Protein AF-A0A920GR28-F1 (afdb_monomer)

Radius of gyration: 22.13 Å; Cα contacts (8 Å, |Δi|>4): 211; chains: 1; bounding box: 43×41×77 Å

Solvent-accessible surface area (backbone atoms only — not comparable to full-atom values): 10669 Å² total; per-residue (Å²): 108,52,61,81,70,62,46,53,48,75,39,52,75,96,50,98,68,76,56,44,79,40,51,27,69,56,51,44,50,54,50,53,64,70,64,60,70,78,82,88,72,96,72,74,63,75,42,80,42,58,44,68,92,73,58,65,70,56,53,50,49,49,42,64,69,47,52,86,48,66,83,46,41,75,47,41,34,34,23,20,32,29,62,48,102,90,41,71,30,40,30,40,39,38,25,40,50,38,81,92,43,45,68,61,52,54,47,52,49,48,54,48,60,74,74,45,100,66,92,74,75,55,72,48,79,47,81,43,59,65,86,40,76,65,47,60,57,45,68,76,46,32,48,74,64,76,73,83,83,77,72,78,74,70,76,71,68,75,76,80,84,61,75,82,82,72,68,77,83,84,83,130

Mean predicted aligned error: 10.69 Å

Secondary structure (DSSP, 8-state):
-TTTTT--EEESTTSSS--EEE-HHHHHHHHHHHH-PPP------SEEEPPP---HHHHHHHHHHHGGGTTS-SEEEEEEEEEETTEEEEEEEEES--TTTHHHHH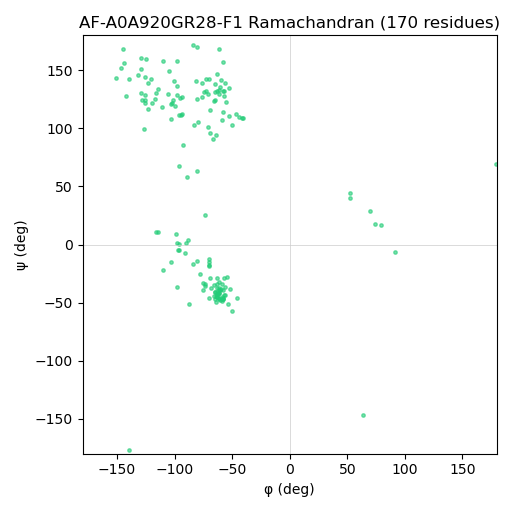HHHHHHHHHS------EEEEEE-TT-HHHHHHHHHSEE------------------GGG-PPPPP-

Foldseek 3Di:
DCLVVQHWDWDPPPDDPDTDTGGSVNVVVVVVLLPDFDDDDPADFPDWAFDDDDDPVLLVLLQVLCQVVPVQFDWWWWTKGHRDPPDIEIEIETERGHPVCVRVSSSSSSVSVSPDPDCRDHYYYDYDYNPDPVVVVRVVRTDTSDYPDPDPPPPPPPPPPPPPVPDDDDDD

Nearest PDB structures (foldseek):
  8hhj-assembly1_A  TM=6.085E-01  e=1.117E-01  Neisseria meningitidis
  8xn1-assembly1_A  TM=4.744E-01  e=3.115E-02  Homo sapiens
  8zsb-assembly1_B  TM=4.910E-01  e=1.425E-01  Homo sapiens
  6sw5-assembly2_D  TM=3.762E-01  e=4.808E-01  Homo sapiens
  1j72-assembly1_A  TM=3.875E-01  e=3.367E+00  Homo sapiens

Structure (mmCIF, N/CA/C/O backbone):
data_AF-A0A920GR28-F1
#
_entry.id   AF-A0A920GR28-F1
#
loop_
_atom_site.group_PDB
_atom_site.id
_atom_site.type_symbol
_atom_site.label_atom_id
_atom_site.label_alt_id
_atom_site.label_comp_id
_atom_site.label_asym_id
_atom_site.label_entity_id
_atom_site.label_seq_id
_atom_site.pdbx_PDB_ins_code
_atom_site.Cartn_x
_atom_site.Cartn_y
_atom_site.Cartn_z
_atom_site.occupancy
_atom_site.B_iso_or_equiv
_atom_site.auth_seq_id
_atom_site.auth_comp_id
_atom_site.auth_asym_id
_atom_site.auth_atom_id
_atom_site.pdbx_PDB_model_num
ATOM 1 N N . MET A 1 1 ? 17.044 -13.338 -15.838 1.00 77.94 1 MET A N 1
ATOM 2 C CA . MET A 1 1 ? 17.666 -13.153 -17.168 1.00 77.94 1 MET A CA 1
ATOM 3 C C . MET A 1 1 ? 18.526 -11.890 -17.265 1.00 77.94 1 MET A C 1
ATOM 5 O O . MET A 1 1 ? 19.728 -12.049 -17.370 1.00 77.94 1 MET A O 1
ATOM 9 N N . LEU A 1 2 ? 17.992 -10.653 -17.224 1.00 86.38 2 LEU A N 1
ATOM 10 C CA . LEU A 1 2 ? 18.842 -9.444 -17.372 1.00 86.38 2 LEU A CA 1
ATOM 11 C C . LEU A 1 2 ? 19.850 -9.264 -16.225 1.00 86.38 2 LEU A C 1
ATOM 13 O O . LEU A 1 2 ? 21.030 -9.033 -16.473 1.00 86.38 2 LEU A O 1
ATOM 17 N N . LEU A 1 3 ? 19.383 -9.416 -14.983 1.00 87.12 3 LEU A N 1
ATOM 18 C CA . LEU A 1 3 ? 20.223 -9.292 -13.792 1.00 87.12 3 LEU A CA 1
ATOM 19 C C . LEU A 1 3 ? 21.291 -10.396 -13.711 1.00 87.12 3 LEU A C 1
ATOM 21 O O . LEU A 1 3 ? 22.455 -10.113 -13.450 1.00 87.12 3 LEU A O 1
ATOM 25 N N . GLU A 1 4 ? 20.900 -11.642 -13.990 1.00 88.19 4 GLU A N 1
ATOM 26 C CA . GLU A 1 4 ? 21.792 -12.814 -13.961 1.00 88.19 4 GLU A CA 1
ATOM 27 C C . GLU A 1 4 ? 22.990 -12.652 -14.907 1.00 88.19 4 GLU A C 1
ATOM 29 O O . GLU A 1 4 ? 24.114 -12.991 -14.547 1.00 88.19 4 GLU A O 1
ATOM 34 N N . GLU A 1 5 ? 22.761 -12.065 -16.083 1.00 93.44 5 GLU A N 1
ATOM 35 C CA . GLU A 1 5 ? 23.792 -11.822 -17.097 1.00 93.44 5 GLU A CA 1
ATOM 36 C C . GLU A 1 5 ? 24.484 -10.453 -16.944 1.00 93.44 5 GLU A C 1
ATOM 38 O O . GLU A 1 5 ? 25.346 -10.104 -17.751 1.00 93.44 5 GLU A O 1
ATOM 43 N N . LYS A 1 6 ? 24.117 -9.659 -15.924 1.00 92.06 6 LYS A N 1
ATOM 44 C CA . LYS A 1 6 ? 24.612 -8.288 -15.687 1.00 92.06 6 LYS A CA 1
ATOM 45 C C . LYS A 1 6 ? 24.481 -7.378 -16.912 1.00 92.06 6 LYS A C 1
ATOM 47 O O . LYS A 1 6 ? 25.392 -6.629 -17.268 1.00 92.06 6 LYS A O 1
ATOM 52 N N . ILE A 1 7 ? 23.322 -7.445 -17.562 1.00 93.38 7 ILE A N 1
ATOM 53 C CA . ILE A 1 7 ? 23.000 -6.659 -18.755 1.00 93.38 7 ILE A CA 1
ATOM 54 C C . ILE A 1 7 ? 22.173 -5.431 -18.354 1.00 93.38 7 ILE A C 1
ATOM 56 O O . ILE A 1 7 ? 21.153 -5.550 -17.676 1.00 93.38 7 ILE A O 1
ATOM 60 N N . GLY A 1 8 ? 22.609 -4.248 -18.797 1.00 91.25 8 GLY A N 1
ATOM 61 C CA . GLY A 1 8 ? 21.847 -2.999 -18.687 1.00 91.25 8 GLY A CA 1
ATOM 62 C C . GLY A 1 8 ? 20.781 -2.850 -19.782 1.00 91.25 8 GLY A C 1
ATOM 63 O O . GLY A 1 8 ? 20.759 -3.603 -20.755 1.00 91.25 8 GLY A O 1
ATOM 64 N N . LEU A 1 9 ? 19.904 -1.855 -19.652 1.00 93.75 9 LEU A N 1
ATOM 65 C CA . LEU A 1 9 ? 18.809 -1.591 -20.585 1.00 93.75 9 LEU A CA 1
ATOM 66 C C . LEU A 1 9 ? 18.939 -0.201 -21.214 1.00 93.75 9 LEU A C 1
ATOM 68 O O . LEU A 1 9 ? 18.936 0.809 -20.519 1.00 93.75 9 LEU A O 1
ATOM 72 N N . GLY A 1 10 ? 19.010 -0.147 -22.542 1.00 92.62 10 GLY A N 1
ATOM 73 C CA . GLY A 1 10 ? 18.856 1.092 -23.301 1.00 92.62 10 GLY A CA 1
ATOM 74 C C . GLY A 1 10 ? 17.407 1.279 -23.739 1.00 92.62 10 GLY A C 1
ATOM 75 O O . GLY A 1 10 ? 16.834 0.391 -24.366 1.00 92.62 10 GLY A O 1
ATOM 76 N N . ILE A 1 11 ? 16.824 2.432 -23.433 1.00 91.69 11 ILE A N 1
ATOM 77 C CA . ILE A 1 11 ? 15.470 2.832 -23.814 1.00 91.69 11 ILE A CA 1
ATOM 78 C C . ILE A 1 11 ? 15.601 4.039 -24.735 1.00 91.69 11 ILE A C 1
ATOM 80 O O . ILE A 1 11 ? 16.301 4.994 -24.404 1.00 91.69 11 ILE A O 1
ATOM 84 N N . ASN A 1 12 ? 14.927 3.990 -25.887 1.00 91.19 12 ASN A N 1
ATOM 85 C CA . ASN A 1 12 ? 14.876 5.101 -26.842 1.00 91.19 12 ASN A CA 1
ATOM 86 C C . ASN A 1 12 ? 16.271 5.633 -27.234 1.00 91.19 12 ASN A C 1
ATOM 88 O O . ASN A 1 12 ? 16.479 6.839 -27.347 1.00 91.19 12 ASN A O 1
ATOM 92 N N . LEU A 1 13 ? 17.243 4.736 -27.433 1.00 89.75 13 LEU A N 1
ATOM 93 C CA . LEU A 1 13 ? 18.591 5.144 -27.825 1.00 89.75 13 LEU A CA 1
ATOM 94 C C . LEU A 1 13 ? 18.582 5.791 -29.217 1.00 89.75 13 LEU A C 1
ATOM 96 O O . LEU A 1 13 ? 18.031 5.224 -30.164 1.00 89.75 13 LEU A O 1
ATOM 100 N N . GLY A 1 14 ? 19.215 6.957 -29.348 1.00 85.19 14 GLY A N 1
ATOM 101 C CA . GLY A 1 14 ? 19.337 7.671 -30.622 1.00 85.19 14 GLY A CA 1
ATOM 102 C C . GLY A 1 14 ? 18.066 8.361 -31.140 1.00 85.19 14 GLY A C 1
ATOM 103 O O . GLY A 1 14 ? 18.020 8.699 -32.326 1.00 85.19 14 GLY A O 1
ATOM 104 N N . VAL A 1 15 ? 17.047 8.590 -30.299 1.00 87.44 15 VAL A N 1
ATOM 105 C CA . VAL A 1 15 ? 15.902 9.472 -30.619 1.00 87.44 15 VAL A CA 1
ATOM 106 C C . VAL A 1 15 ? 15.935 10.762 -29.788 1.00 87.44 15 VAL A C 1
ATOM 108 O O . VAL A 1 15 ? 16.582 10.826 -28.751 1.00 87.44 15 VAL A O 1
ATOM 111 N N . SER A 1 16 ? 15.269 11.824 -30.259 1.00 72.75 16 SER A N 1
ATOM 112 C CA . SER A 1 16 ? 15.448 13.196 -29.746 1.00 72.75 16 SER A CA 1
ATOM 113 C C . SER A 1 16 ? 14.905 13.461 -28.338 1.00 72.75 16 SER A C 1
ATOM 115 O O . SER A 1 16 ? 15.299 14.451 -27.729 1.00 72.75 16 SER A O 1
ATOM 117 N N . GLU A 1 17 ? 14.003 12.623 -27.825 1.00 83.31 17 GLU A N 1
ATOM 118 C CA . GLU A 1 17 ? 13.443 12.748 -26.478 1.00 83.31 17 GLU A CA 1
ATOM 119 C C . GLU A 1 17 ? 13.311 11.374 -25.816 1.00 83.31 17 GLU A C 1
ATOM 121 O O . GLU A 1 17 ? 12.943 10.389 -26.459 1.00 83.31 17 GLU A O 1
ATOM 126 N N . GLY A 1 18 ? 13.582 11.323 -24.510 1.00 80.69 18 GLY A N 1
ATOM 127 C CA . GLY A 1 18 ? 13.362 10.132 -23.691 1.00 80.69 18 GLY A CA 1
ATOM 128 C C . GLY A 1 18 ? 14.430 9.042 -23.805 1.00 80.69 18 GLY A C 1
ATOM 129 O O . GLY A 1 18 ? 14.144 7.914 -23.408 1.00 80.69 18 GLY A O 1
ATOM 130 N N . GLU A 1 19 ? 15.621 9.351 -24.332 1.00 91.62 19 GLU A N 1
ATOM 131 C CA . GLU A 1 19 ? 16.779 8.448 -24.311 1.00 91.62 19 GLU A CA 1
ATOM 132 C C . GLU A 1 19 ? 17.237 8.199 -22.867 1.00 91.62 19 GLU A C 1
ATOM 134 O O . GLU A 1 19 ? 17.524 9.133 -22.116 1.00 91.62 19 GLU A O 1
ATOM 139 N N . LEU A 1 20 ? 17.297 6.928 -22.474 1.00 91.19 20 LEU A N 1
ATOM 140 C CA . LEU A 1 20 ? 17.665 6.514 -21.128 1.00 91.19 20 LEU A CA 1
ATOM 141 C C . LEU A 1 20 ? 18.508 5.245 -21.191 1.00 91.19 20 LEU A C 1
ATOM 143 O O . LEU A 1 20 ? 18.107 4.243 -21.778 1.00 91.19 20 LEU A O 1
ATOM 147 N N . LEU A 1 21 ? 19.669 5.276 -20.547 1.00 92.19 21 LEU A N 1
ATOM 148 C CA . LEU A 1 21 ? 20.513 4.104 -20.371 1.00 92.19 21 LEU A CA 1
ATOM 149 C C . LEU A 1 21 ? 20.508 3.720 -18.895 1.00 92.19 21 LEU A C 1
ATOM 151 O O . LEU A 1 21 ? 20.910 4.506 -18.042 1.00 92.19 21 LEU A O 1
ATOM 155 N N . LEU A 1 22 ? 20.030 2.513 -18.614 1.00 92.62 22 LEU A N 1
ATOM 156 C CA . LEU A 1 22 ? 19.954 1.922 -17.286 1.00 92.62 22 LEU A CA 1
ATOM 157 C C . LEU A 1 22 ? 21.088 0.902 -17.140 1.00 92.62 22 LEU A C 1
ATOM 159 O O . LEU A 1 22 ? 21.033 -0.160 -17.763 1.00 92.62 22 LEU A O 1
ATOM 163 N N . PRO A 1 23 ? 22.129 1.198 -16.347 1.00 94.00 23 PRO A N 1
ATOM 164 C CA . PRO A 1 23 ? 23.159 0.225 -16.002 1.00 94.00 23 PRO A CA 1
ATOM 165 C C . PRO A 1 23 ? 22.570 -1.009 -15.309 1.00 94.00 23 PRO A C 1
ATOM 167 O O . PRO A 1 23 ? 21.493 -0.943 -14.712 1.00 94.00 23 PRO A O 1
ATOM 170 N N . TRP A 1 24 ? 23.277 -2.138 -15.364 1.00 94.44 24 TRP A N 1
ATOM 171 C CA . TRP A 1 24 ? 22.800 -3.384 -14.754 1.00 94.44 24 TRP A CA 1
ATOM 172 C C . TRP A 1 24 ? 22.663 -3.261 -13.227 1.00 94.44 24 TRP A C 1
ATOM 174 O O . TRP A 1 24 ? 21.783 -3.890 -12.653 1.00 94.44 24 TRP A O 1
ATOM 184 N N . GLU A 1 25 ? 23.457 -2.404 -12.582 1.00 93.44 25 GLU A N 1
ATOM 185 C CA . GLU A 1 25 ? 23.372 -2.088 -11.152 1.00 93.44 25 GLU A CA 1
ATOM 186 C C . GLU A 1 25 ? 22.028 -1.435 -10.791 1.00 93.44 25 GLU A C 1
ATOM 188 O O . GLU A 1 25 ? 21.476 -1.663 -9.718 1.00 93.44 25 GLU A O 1
ATOM 193 N N . ILE A 1 26 ? 21.461 -0.642 -11.707 1.00 91.38 26 ILE A N 1
ATOM 194 C CA . ILE A 1 26 ? 20.132 -0.046 -11.523 1.00 91.38 26 ILE A CA 1
ATOM 195 C C . ILE A 1 26 ? 19.044 -1.108 -11.697 1.00 91.38 26 ILE A C 1
ATOM 197 O O . ILE A 1 26 ? 18.055 -1.103 -10.969 1.00 91.38 26 ILE A O 1
ATOM 201 N N . ILE A 1 27 ? 19.241 -2.060 -12.615 1.00 91.25 27 ILE A N 1
ATOM 202 C CA . ILE A 1 27 ? 18.357 -3.225 -12.746 1.00 91.25 27 ILE A CA 1
ATOM 203 C C . ILE A 1 27 ? 18.400 -4.086 -11.476 1.00 91.25 27 ILE A C 1
ATOM 205 O O . ILE A 1 27 ? 17.349 -4.510 -11.003 1.00 91.25 27 ILE A O 1
ATOM 209 N N . GLU A 1 28 ? 19.584 -4.308 -10.899 1.00 91.50 28 GLU A N 1
ATOM 210 C CA . GLU A 1 28 ? 19.755 -4.995 -9.612 1.00 91.50 28 GLU A CA 1
ATOM 211 C C . GLU A 1 28 ? 18.993 -4.283 -8.495 1.00 91.50 28 GLU A C 1
ATOM 213 O O . GLU A 1 28 ? 18.235 -4.919 -7.766 1.00 91.50 28 GLU A O 1
ATOM 218 N N . TRP A 1 29 ? 19.129 -2.958 -8.404 1.00 88.69 29 TRP A N 1
ATOM 219 C CA . TRP A 1 29 ? 18.384 -2.161 -7.436 1.00 88.69 29 TRP A CA 1
ATOM 220 C C . TRP A 1 29 ? 16.865 -2.297 -7.612 1.00 88.69 29 TRP A C 1
ATOM 222 O O . TRP A 1 29 ? 16.177 -2.564 -6.629 1.00 88.69 29 TRP A O 1
ATOM 232 N N . PHE A 1 30 ? 16.340 -2.198 -8.842 1.00 87.25 30 PHE A N 1
ATOM 233 C CA . PHE A 1 30 ? 14.907 -2.396 -9.097 1.00 87.25 30 PHE A CA 1
ATOM 234 C C . PHE A 1 30 ? 14.434 -3.776 -8.647 1.00 87.25 30 PHE A C 1
ATOM 236 O O . PHE A 1 30 ? 13.398 -3.878 -7.999 1.00 87.25 30 PHE A O 1
ATOM 243 N N . VAL A 1 31 ? 15.179 -4.833 -8.979 1.00 86.44 31 VAL A N 1
ATOM 244 C CA . VAL A 1 31 ? 14.820 -6.197 -8.572 1.00 86.44 31 VAL A CA 1
ATOM 245 C C . VAL A 1 31 ? 14.806 -6.312 -7.055 1.00 86.44 31 VAL A C 1
ATOM 247 O O . VAL A 1 31 ? 13.830 -6.811 -6.514 1.00 86.44 31 VAL A O 1
ATOM 250 N N . ASN A 1 32 ? 15.823 -5.793 -6.368 1.00 85.88 32 ASN A N 1
ATOM 251 C CA . ASN A 1 32 ? 15.895 -5.862 -4.910 1.00 85.88 32 ASN A CA 1
ATOM 252 C C . ASN A 1 32 ? 14.721 -5.133 -4.244 1.00 85.88 32 ASN A C 1
ATOM 254 O O . ASN A 1 32 ? 14.071 -5.708 -3.377 1.00 85.88 32 ASN A O 1
ATOM 258 N N . VAL A 1 33 ? 14.400 -3.914 -4.689 1.00 83.31 33 VAL A N 1
ATOM 259 C CA . VAL A 1 33 ? 13.257 -3.146 -4.163 1.00 83.31 33 VAL A CA 1
ATOM 260 C C . VAL A 1 33 ? 11.928 -3.858 -4.433 1.00 83.31 33 VAL A C 1
ATOM 262 O O . VAL A 1 33 ? 11.040 -3.855 -3.588 1.00 83.31 33 VAL A O 1
ATOM 265 N N . LEU A 1 34 ? 11.779 -4.505 -5.592 1.00 82.00 34 LEU A N 1
ATOM 266 C CA . LEU A 1 34 ? 10.566 -5.250 -5.943 1.00 82.00 34 LEU A CA 1
ATOM 267 C C . LEU A 1 34 ? 10.473 -6.624 -5.261 1.00 82.00 34 LEU A C 1
ATOM 269 O O . LEU A 1 34 ? 9.372 -7.162 -5.124 1.00 82.00 34 LEU A O 1
ATOM 273 N N . ASP A 1 35 ? 11.594 -7.231 -4.882 1.00 81.38 35 ASP A N 1
ATOM 274 C CA . ASP A 1 35 ? 11.633 -8.512 -4.170 1.00 81.38 35 ASP A CA 1
ATOM 275 C C . ASP A 1 35 ? 11.452 -8.349 -2.658 1.00 81.38 35 ASP A C 1
ATOM 277 O O . ASP A 1 35 ? 11.085 -9.319 -1.988 1.00 81.38 35 ASP A O 1
ATOM 281 N N . GLU A 1 36 ? 11.627 -7.138 -2.117 1.00 73.38 36 GLU A N 1
ATOM 282 C CA . GLU A 1 36 ? 11.273 -6.830 -0.734 1.00 73.38 36 GLU A CA 1
ATOM 283 C C . GLU A 1 36 ? 9.779 -7.086 -0.488 1.00 73.38 36 GLU A C 1
ATOM 285 O O . GLU A 1 36 ? 8.878 -6.369 -0.936 1.00 73.38 36 GLU A O 1
ATOM 290 N N . ALA A 1 37 ? 9.509 -8.165 0.246 1.00 69.62 37 ALA A N 1
ATOM 291 C CA . ALA A 1 37 ? 8.174 -8.476 0.709 1.00 69.62 37 ALA A CA 1
ATOM 292 C C . ALA A 1 37 ? 7.811 -7.554 1.889 1.00 69.62 37 ALA A C 1
ATOM 294 O O . ALA A 1 37 ? 8.640 -7.351 2.780 1.00 69.62 37 ALA A O 1
ATOM 295 N N . PRO A 1 38 ? 6.567 -7.049 1.945 1.00 70.62 38 PRO A N 1
ATOM 296 C CA . PRO A 1 38 ? 6.079 -6.286 3.087 1.00 70.62 38 PRO A CA 1
ATOM 297 C C . PRO A 1 38 ? 6.284 -7.059 4.394 1.00 70.62 38 PRO A C 1
ATOM 299 O O . PRO A 1 38 ? 5.961 -8.249 4.478 1.00 70.62 38 PRO A O 1
ATOM 302 N N . ASN A 1 39 ? 6.787 -6.382 5.426 1.00 73.00 39 ASN A N 1
ATOM 303 C CA . ASN A 1 39 ? 6.960 -6.990 6.740 1.00 73.00 39 ASN A CA 1
ATOM 304 C C . ASN A 1 39 ? 5.594 -7.338 7.344 1.00 73.00 39 ASN A C 1
ATOM 306 O O . ASN A 1 39 ? 4.741 -6.471 7.526 1.00 73.00 39 ASN A O 1
ATOM 310 N N . LEU A 1 40 ? 5.391 -8.611 7.690 1.00 72.69 40 LEU A N 1
ATOM 311 C CA . LEU A 1 40 ? 4.175 -9.043 8.371 1.00 72.69 40 LEU A CA 1
ATOM 312 C C . LEU A 1 40 ? 4.274 -8.701 9.860 1.00 72.69 40 LEU A C 1
ATOM 314 O O . LEU A 1 40 ? 4.981 -9.364 10.620 1.00 72.69 40 LEU A O 1
ATOM 318 N N . VAL A 1 41 ? 3.542 -7.674 10.273 1.00 72.69 41 VAL A N 1
ATOM 319 C CA . VAL A 1 41 ? 3.504 -7.210 11.660 1.00 72.69 41 VAL A CA 1
ATOM 320 C C . VAL A 1 41 ? 2.213 -7.707 12.312 1.00 72.69 41 VAL A C 1
ATOM 322 O O . VAL A 1 41 ? 1.114 -7.434 11.838 1.00 72.69 41 VAL A O 1
ATOM 325 N N . GLN A 1 42 ? 2.331 -8.469 13.403 1.00 70.88 42 GLN A N 1
ATOM 326 C CA . GLN A 1 42 ? 1.182 -8.951 14.182 1.00 70.88 42 GLN A CA 1
ATOM 327 C C . GLN A 1 42 ? 0.803 -7.942 15.273 1.00 70.88 42 GLN A C 1
ATOM 329 O O . GLN A 1 42 ? 0.811 -8.266 16.460 1.00 70.88 42 GLN A O 1
ATOM 334 N N . THR A 1 43 ? 0.486 -6.711 14.876 1.00 74.00 43 THR A N 1
ATOM 335 C CA . THR A 1 43 ? 0.033 -5.672 15.808 1.00 74.00 43 THR A CA 1
ATOM 336 C C . THR A 1 43 ? -1.410 -5.315 15.494 1.00 74.00 43 THR A C 1
ATOM 338 O O . THR A 1 43 ? -1.789 -5.146 14.340 1.00 74.00 43 THR A O 1
ATOM 341 N N . THR A 1 44 ? -2.245 -5.237 16.527 1.00 81.25 44 THR A N 1
ATOM 342 C CA . THR A 1 44 ? -3.650 -4.839 16.388 1.00 81.25 44 THR A CA 1
ATOM 343 C C . THR A 1 44 ? -3.797 -3.377 16.807 1.00 81.25 44 THR A C 1
ATOM 345 O O . THR A 1 44 ? -3.419 -3.055 17.938 1.00 81.25 44 THR A O 1
ATOM 348 N N . PRO A 1 45 ? -4.341 -2.493 15.950 1.00 86.88 45 PRO A N 1
ATOM 349 C CA . PRO A 1 45 ? -4.636 -1.116 16.332 1.00 86.88 45 PRO A CA 1
ATOM 350 C C . PRO A 1 45 ? -5.557 -1.059 17.555 1.00 86.88 45 PRO A C 1
ATOM 352 O O . PRO A 1 45 ? -6.538 -1.801 17.640 1.00 86.88 45 PRO A O 1
ATOM 355 N N . LYS A 1 46 ? -5.286 -0.145 18.491 1.00 90.06 46 LYS A N 1
ATOM 356 C CA . LYS A 1 46 ? -6.194 0.149 19.611 1.00 90.06 46 LYS A CA 1
ATOM 357 C C . LYS A 1 46 ? -7.390 0.971 19.151 1.00 90.06 46 LYS A C 1
ATOM 359 O O . LYS A 1 46 ? -8.485 0.829 19.698 1.00 90.06 46 LYS A O 1
ATOM 364 N N . LYS A 1 47 ? -7.183 1.844 18.162 1.00 90.62 47 LYS A N 1
ATOM 365 C CA . LYS A 1 47 ? -8.205 2.764 17.669 1.00 90.62 47 LYS A CA 1
ATOM 366 C C . LYS A 1 47 ? -7.985 3.099 16.198 1.00 90.62 47 LYS A C 1
ATOM 368 O O . LYS A 1 47 ? -6.856 3.279 15.757 1.00 90.62 47 LYS A O 1
ATOM 373 N N . PHE A 1 48 ? -9.087 3.232 15.467 1.00 93.06 48 PHE A N 1
ATOM 374 C CA . PHE A 1 48 ? -9.095 3.791 14.118 1.00 93.06 48 PHE A CA 1
ATOM 375 C C . PHE A 1 48 ? -9.502 5.260 14.181 1.00 93.06 48 PHE A C 1
ATOM 377 O O . PHE A 1 48 ? -10.434 5.635 14.901 1.00 93.06 48 PHE A O 1
ATOM 384 N N . LEU A 1 49 ? -8.793 6.085 13.427 1.00 92.56 49 LEU A N 1
ATOM 385 C CA . LEU A 1 49 ? -8.956 7.528 13.353 1.00 92.56 49 LEU A CA 1
ATOM 386 C C . LEU A 1 49 ? -9.190 7.933 11.896 1.00 92.56 49 LEU A C 1
ATOM 388 O O . LEU A 1 49 ? -8.865 7.200 10.960 1.00 92.56 49 LEU A O 1
ATOM 392 N N . ARG A 1 50 ? -9.767 9.117 11.689 1.00 91.06 50 ARG A N 1
ATOM 393 C CA . ARG A 1 50 ? -9.847 9.705 10.349 1.00 91.06 50 ARG A CA 1
ATOM 394 C C . ARG A 1 50 ? -8.421 9.916 9.838 1.00 91.06 50 ARG A C 1
ATOM 396 O O . ARG A 1 50 ? -7.595 10.426 10.589 1.00 91.06 50 ARG A O 1
ATOM 403 N N . ALA A 1 51 ? -8.142 9.522 8.595 1.00 80.31 51 ALA A N 1
ATOM 404 C CA . ALA A 1 51 ? -6.860 9.856 7.985 1.00 80.31 51 ALA A CA 1
ATOM 405 C C . ALA A 1 51 ? -6.726 11.383 7.919 1.00 80.31 51 ALA A C 1
ATOM 407 O O . ALA A 1 51 ? -7.671 12.076 7.519 1.00 80.31 51 ALA A O 1
ATOM 408 N N . GLU A 1 52 ? -5.555 11.899 8.286 1.00 73.56 52 GLU A N 1
ATOM 409 C CA . GLU A 1 52 ? -5.148 13.222 7.823 1.00 73.56 52 GLU A CA 1
ATOM 410 C C . GLU A 1 52 ? -5.062 13.206 6.286 1.00 73.56 52 GLU A C 1
ATOM 412 O O . GLU A 1 52 ? -5.211 12.158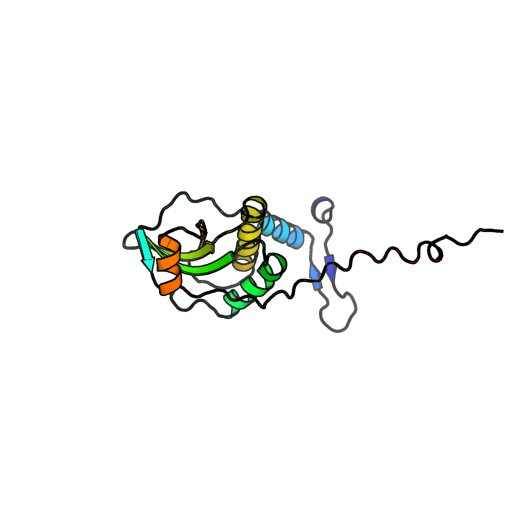 5.653 1.00 73.56 52 GLU A O 1
ATOM 417 N N . ALA A 1 53 ? -4.934 14.372 5.652 1.00 76.25 53 ALA A N 1
ATOM 418 C CA . ALA A 1 53 ? -5.010 14.468 4.197 1.00 76.25 53 ALA A CA 1
ATOM 419 C C . ALA A 1 53 ? -4.039 13.484 3.512 1.00 76.25 53 ALA A C 1
ATOM 421 O O . ALA A 1 53 ? -2.826 13.669 3.557 1.00 76.25 53 ALA A O 1
ATOM 422 N N . PHE A 1 54 ? -4.581 12.452 2.858 1.00 86.38 54 PHE A N 1
ATOM 423 C CA . PHE A 1 54 ? -3.781 11.496 2.103 1.00 86.38 54 PHE A CA 1
ATOM 424 C C . PHE A 1 54 ? -3.439 12.107 0.731 1.00 86.38 54 PHE A C 1
ATOM 426 O O . PHE A 1 54 ? -4.358 12.545 0.028 1.00 86.38 54 PHE A O 1
ATOM 433 N N . PRO A 1 55 ? -2.157 12.184 0.333 1.00 89.50 55 PRO A N 1
ATOM 434 C CA . PRO A 1 55 ? -1.738 12.884 -0.876 1.00 89.50 55 PRO A CA 1
ATOM 435 C C . PRO A 1 55 ? -2.431 12.364 -2.133 1.00 89.50 55 PRO A C 1
ATOM 437 O O . PRO A 1 55 ? -2.384 11.175 -2.441 1.00 89.50 55 PRO A O 1
ATOM 440 N N . GLU A 1 56 ? -3.025 13.273 -2.909 1.00 89.62 56 GLU A N 1
ATOM 441 C CA . GLU A 1 56 ? -3.788 12.927 -4.117 1.00 89.62 56 GLU A CA 1
ATOM 442 C C . GLU A 1 56 ? -2.940 12.170 -5.152 1.00 89.62 56 GLU A C 1
ATOM 444 O O . GLU A 1 56 ? -3.434 11.280 -5.840 1.00 89.62 56 GLU A O 1
ATOM 449 N N . ILE A 1 57 ? -1.645 12.487 -5.240 1.00 91.00 57 ILE A N 1
ATOM 450 C CA . ILE A 1 57 ? -0.706 11.778 -6.115 1.00 91.00 57 ILE A CA 1
ATOM 451 C C . ILE A 1 57 ? -0.578 10.295 -5.736 1.00 91.00 57 ILE A C 1
ATOM 453 O O . ILE A 1 57 ? -0.534 9.444 -6.621 1.00 91.00 57 ILE A O 1
ATOM 457 N N . LEU A 1 58 ? -0.606 9.977 -4.437 1.00 91.81 58 LEU A N 1
ATOM 458 C CA . LEU A 1 58 ? -0.531 8.605 -3.947 1.00 91.81 58 LEU A CA 1
ATOM 459 C C . LEU A 1 58 ? -1.855 7.869 -4.163 1.00 91.81 58 LEU A C 1
ATOM 461 O O . LEU A 1 58 ? -1.849 6.719 -4.588 1.00 91.81 58 LEU A O 1
ATOM 465 N N . VAL A 1 59 ? -2.990 8.554 -3.962 1.00 92.19 59 VAL A N 1
ATOM 466 C CA . VAL A 1 59 ? -4.321 8.030 -4.322 1.00 92.19 59 VAL A CA 1
ATOM 467 C C . VAL A 1 59 ? -4.341 7.600 -5.789 1.00 92.19 59 VAL A C 1
ATOM 469 O O . VAL A 1 59 ? -4.703 6.463 -6.084 1.00 92.19 59 VAL A O 1
ATOM 472 N N . LYS A 1 60 ? -3.902 8.474 -6.705 1.00 92.50 60 LYS A N 1
ATOM 473 C CA . LYS A 1 60 ? -3.873 8.181 -8.146 1.00 92.50 60 LYS A CA 1
ATOM 474 C C . LYS A 1 60 ? -2.938 7.024 -8.483 1.00 92.50 60 LYS A C 1
ATOM 476 O O . LYS A 1 60 ? -3.343 6.119 -9.204 1.00 92.50 60 LYS A O 1
ATOM 481 N N . ALA A 1 61 ? -1.730 7.010 -7.922 1.00 93.62 61 ALA A N 1
ATOM 482 C CA . ALA A 1 61 ? -0.773 5.931 -8.157 1.00 93.62 61 ALA A CA 1
ATOM 483 C C . ALA A 1 61 ? -1.307 4.569 -7.674 1.00 93.62 61 ALA A C 1
ATOM 485 O O . ALA A 1 61 ? -1.191 3.570 -8.384 1.00 93.62 61 ALA A O 1
ATOM 486 N N . LEU A 1 62 ? -1.961 4.529 -6.506 1.00 95.06 62 LEU A N 1
ATOM 487 C CA . LEU A 1 62 ? -2.625 3.325 -5.999 1.00 95.06 62 LEU A CA 1
ATOM 488 C C . LEU A 1 62 ? -3.789 2.897 -6.902 1.00 95.06 62 LEU A C 1
ATOM 490 O O . LEU A 1 62 ? -3.906 1.714 -7.218 1.00 95.06 62 LEU A O 1
ATOM 494 N N . GLN A 1 63 ? -4.624 3.839 -7.352 1.00 94.69 63 GLN A N 1
ATOM 495 C CA . GLN A 1 63 ? -5.730 3.556 -8.274 1.00 94.69 63 GLN A CA 1
ATOM 496 C C . GLN A 1 63 ? -5.233 2.944 -9.585 1.00 94.69 63 GLN A C 1
ATOM 498 O O . GLN A 1 63 ? -5.751 1.918 -10.021 1.00 94.69 63 GLN A O 1
ATOM 503 N N . GLU A 1 64 ? -4.212 3.538 -10.202 1.00 94.00 64 GLU A N 1
ATOM 504 C CA . GLU A 1 64 ? -3.621 3.044 -11.447 1.00 94.00 64 GLU A CA 1
ATOM 505 C C . GLU A 1 64 ? -2.995 1.660 -11.265 1.00 94.00 64 GLU A C 1
ATOM 507 O O . GLU A 1 64 ? -3.236 0.757 -12.071 1.00 94.00 64 GLU A O 1
ATOM 512 N N . LYS A 1 65 ? -2.240 1.462 -10.177 1.00 94.94 65 LYS A N 1
ATOM 513 C CA . LYS A 1 65 ? -1.579 0.189 -9.886 1.00 94.94 65 LYS A CA 1
ATOM 514 C C . LYS A 1 65 ? -2.568 -0.944 -9.628 1.00 94.94 65 LYS A C 1
ATOM 516 O O . LYS A 1 65 ? -2.334 -2.066 -10.075 1.00 94.94 65 LYS A O 1
ATOM 521 N N . LEU A 1 66 ? -3.645 -0.665 -8.895 1.00 95.75 66 LEU A N 1
ATOM 522 C CA . LEU A 1 66 ? -4.622 -1.668 -8.469 1.00 95.75 66 LEU A CA 1
ATOM 523 C C . LEU A 1 66 ? -5.778 -1.849 -9.459 1.00 95.75 66 LEU A C 1
ATOM 525 O O . LEU A 1 66 ? -6.536 -2.808 -9.324 1.00 95.75 66 LEU A O 1
ATOM 529 N N . MET A 1 67 ? -5.876 -1.007 -10.492 1.00 94.31 67 MET A N 1
ATOM 530 C CA . MET A 1 67 ? -6.859 -1.133 -11.574 1.00 94.31 67 MET A CA 1
ATOM 531 C C . MET A 1 67 ? -6.983 -2.560 -12.142 1.00 94.31 67 MET A C 1
ATOM 533 O O . MET A 1 67 ? -8.105 -3.047 -12.282 1.00 94.31 67 MET A O 1
ATOM 537 N N . PRO A 1 68 ? -5.884 -3.286 -12.444 1.00 92.94 68 PRO A N 1
ATOM 538 C CA . PRO A 1 68 ? -5.979 -4.634 -13.009 1.00 92.94 68 PRO A CA 1
ATOM 539 C C . PRO A 1 68 ? -6.495 -5.681 -12.013 1.00 92.94 68 PRO A C 1
ATOM 541 O O . PRO A 1 68 ? -6.846 -6.786 -12.420 1.00 92.94 68 PRO A O 1
ATOM 544 N N . ALA A 1 69 ? -6.506 -5.354 -10.717 1.00 93.25 69 ALA A N 1
ATOM 545 C CA . ALA A 1 69 ? -6.960 -6.222 -9.638 1.00 93.25 69 ALA A CA 1
ATOM 546 C C . ALA A 1 69 ? -8.422 -5.964 -9.234 1.00 93.25 69 ALA A C 1
ATOM 548 O O . ALA A 1 69 ? -8.926 -6.636 -8.334 1.00 93.25 69 ALA A O 1
ATOM 549 N N . VAL A 1 70 ? -9.118 -5.015 -9.875 1.00 92.19 70 VAL A N 1
ATOM 550 C CA . VAL A 1 70 ? -10.546 -4.770 -9.621 1.00 92.19 70 VAL A CA 1
ATOM 551 C C . VAL A 1 70 ? -11.345 -6.057 -9.861 1.00 92.19 70 VAL A C 1
ATOM 553 O O . VAL A 1 70 ? -11.156 -6.750 -10.861 1.00 92.19 70 VAL A O 1
ATOM 556 N N . GLY A 1 71 ? -12.224 -6.393 -8.913 1.00 91.31 71 GLY A N 1
ATOM 557 C CA . GLY A 1 71 ? -12.950 -7.668 -8.869 1.00 91.31 71 GLY A CA 1
ATOM 558 C C . GLY A 1 71 ? -12.253 -8.772 -8.059 1.00 91.31 71 GLY A C 1
ATOM 559 O O . GLY A 1 71 ? -12.844 -9.830 -7.841 1.00 91.31 71 GLY A O 1
ATOM 560 N N . LEU A 1 72 ? -11.022 -8.541 -7.582 1.00 94.69 72 LEU A N 1
ATOM 561 C CA . LEU A 1 72 ? -10.329 -9.412 -6.616 1.00 94.69 72 LEU A CA 1
ATOM 562 C C . LEU A 1 72 ? -10.454 -8.924 -5.165 1.00 94.69 72 LEU A C 1
ATOM 564 O O . LEU A 1 72 ? -9.988 -9.602 -4.249 1.00 94.69 72 LEU A O 1
ATOM 568 N N . PHE A 1 73 ? -11.061 -7.760 -4.967 1.00 94.81 73 PHE A N 1
ATOM 569 C CA . PHE A 1 73 ? -11.376 -7.139 -3.688 1.00 94.81 73 PHE A CA 1
ATOM 570 C C . PHE A 1 73 ? -12.718 -6.416 -3.812 1.00 94.81 73 PHE A C 1
ATOM 572 O O . PHE A 1 73 ? -13.098 -6.027 -4.919 1.00 94.81 73 PHE A O 1
ATOM 579 N N . ASP A 1 74 ? -13.405 -6.220 -2.690 1.00 95.12 74 ASP A N 1
ATOM 580 C CA . ASP A 1 74 ? -14.680 -5.503 -2.672 1.00 95.12 74 ASP A CA 1
ATOM 581 C C . ASP A 1 74 ? -14.450 -3.997 -2.510 1.00 95.12 74 ASP A C 1
ATOM 583 O O . ASP A 1 74 ? -14.942 -3.189 -3.296 1.00 95.12 74 ASP A O 1
ATOM 587 N N . GLU A 1 75 ? -13.666 -3.604 -1.499 1.00 95.94 75 GLU A N 1
ATOM 588 C CA . GLU A 1 75 ? -13.414 -2.198 -1.182 1.00 95.94 75 GLU A CA 1
ATOM 589 C C . GLU A 1 75 ? -12.004 -1.973 -0.632 1.00 95.94 75 GLU A C 1
ATOM 591 O O . GLU A 1 75 ? -11.418 -2.837 0.024 1.00 95.94 75 GLU A O 1
ATOM 596 N N . ILE A 1 76 ? -11.480 -0.767 -0.856 1.00 96.88 76 ILE A N 1
ATOM 597 C CA . ILE A 1 76 ? -10.232 -0.296 -0.254 1.00 96.88 76 ILE A CA 1
ATOM 598 C C . ILE A 1 76 ? -10.485 1.067 0.382 1.00 96.88 76 ILE A C 1
ATOM 600 O O . ILE A 1 76 ? -11.043 1.969 -0.246 1.00 96.88 76 ILE A O 1
ATOM 604 N N . TRP A 1 77 ? -10.063 1.213 1.634 1.00 96.69 77 TRP A N 1
ATOM 605 C CA . TRP A 1 77 ? -10.242 2.427 2.424 1.00 96.69 77 TRP A CA 1
ATOM 606 C C . TRP A 1 77 ? -8.928 2.870 3.050 1.00 96.69 77 TRP A C 1
ATOM 608 O O . TRP A 1 77 ? -8.075 2.048 3.362 1.00 96.69 77 TRP A O 1
ATOM 618 N N . ILE A 1 78 ? -8.780 4.171 3.265 1.00 95.88 78 ILE A N 1
ATOM 619 C CA . ILE A 1 78 ? -7.615 4.771 3.911 1.00 95.88 78 ILE A CA 1
ATOM 620 C C . ILE A 1 78 ? -8.077 5.445 5.201 1.00 95.88 78 ILE A C 1
ATOM 622 O O . ILE A 1 78 ? -8.983 6.282 5.190 1.00 95.88 78 ILE A O 1
ATOM 626 N N . CYS A 1 79 ? -7.462 5.089 6.320 1.00 94.94 79 CYS A N 1
ATOM 627 C CA . CYS A 1 79 ? -7.691 5.724 7.615 1.00 94.94 79 CYS A CA 1
ATOM 628 C C . CYS A 1 79 ? -6.362 5.895 8.365 1.00 94.94 79 CYS A C 1
ATOM 630 O O . CYS A 1 79 ? -5.300 5.596 7.828 1.00 94.94 79 CYS A O 1
ATOM 632 N N 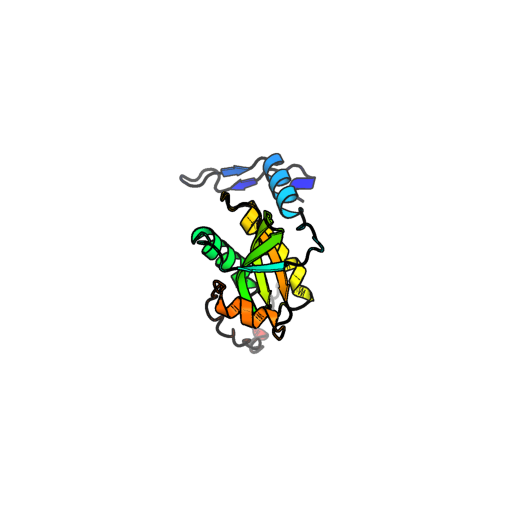. ALA A 1 80 ? -6.413 6.394 9.595 1.00 93.44 80 ALA A N 1
ATOM 633 C CA . ALA A 1 80 ? -5.281 6.346 10.512 1.00 93.44 80 ALA A CA 1
ATOM 634 C C . ALA A 1 80 ? -5.524 5.266 11.578 1.00 93.44 80 ALA A C 1
ATOM 636 O O . ALA A 1 80 ? -6.672 4.981 11.935 1.00 93.44 80 ALA A O 1
ATOM 637 N N . ALA A 1 81 ? -4.454 4.659 12.076 1.00 92.81 81 ALA A N 1
ATOM 638 C CA . ALA A 1 81 ? -4.480 3.642 13.117 1.00 92.81 81 ALA A CA 1
ATOM 639 C C . ALA A 1 81 ? -3.562 4.056 14.267 1.00 92.81 81 ALA A C 1
ATOM 641 O O . ALA A 1 81 ? -2.406 4.396 14.051 1.00 92.81 81 ALA A O 1
ATOM 642 N N . GLU A 1 82 ? -4.087 4.030 15.489 1.00 92.00 82 GLU A N 1
ATOM 643 C CA . GLU A 1 82 ? -3.336 4.288 16.719 1.00 92.00 82 GLU A CA 1
ATOM 644 C C . GLU A 1 82 ? -3.052 2.949 17.409 1.00 92.00 82 GLU A C 1
ATOM 646 O O . GLU A 1 82 ? -3.982 2.207 17.752 1.00 92.00 82 GLU A O 1
ATOM 651 N N . TYR A 1 83 ? -1.776 2.628 17.616 1.00 88.94 83 TYR A N 1
ATOM 652 C CA . TYR A 1 83 ? -1.339 1.412 18.312 1.00 88.94 83 TYR A CA 1
ATOM 653 C C . TYR A 1 83 ? -1.004 1.690 19.778 1.00 88.94 83 TYR A C 1
ATOM 655 O O . TYR A 1 83 ? -1.317 0.881 20.656 1.00 88.94 83 TYR A O 1
ATOM 663 N N . ASN A 1 84 ? -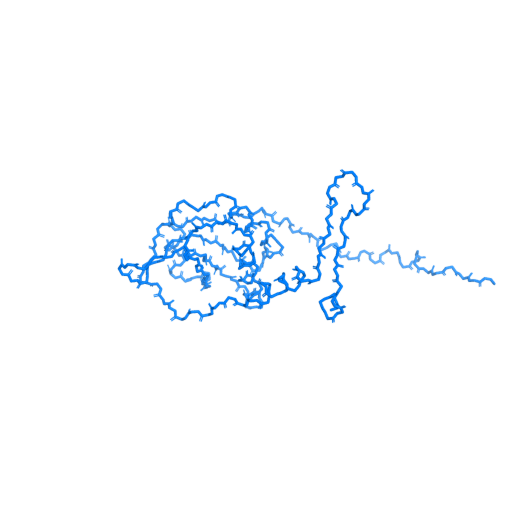0.416 2.854 20.056 1.00 85.31 84 ASN A N 1
ATOM 664 C CA . ASN A 1 84 ? -0.065 3.360 21.383 1.00 85.31 84 ASN A CA 1
ATOM 665 C C . ASN A 1 84 ? -0.256 4.885 21.427 1.00 85.31 84 ASN A C 1
ATOM 667 O O . ASN A 1 84 ? -0.419 5.497 20.380 1.00 85.31 84 ASN A O 1
ATOM 671 N N . GLU A 1 85 ? -0.212 5.492 22.622 1.00 77.56 85 GLU A N 1
ATOM 672 C CA . GLU A 1 85 ? -0.486 6.934 22.812 1.00 77.56 85 GLU A CA 1
ATOM 673 C C . GLU A 1 85 ? 0.385 7.849 21.928 1.00 77.56 85 GLU A C 1
ATOM 675 O O . GLU A 1 85 ? -0.071 8.917 21.531 1.00 77.56 85 GLU A O 1
ATOM 680 N N . ASP A 1 86 ? 1.587 7.393 21.561 1.00 80.75 86 ASP A N 1
ATOM 681 C CA . ASP A 1 86 ? 2.543 8.126 20.723 1.00 80.75 86 ASP A CA 1
ATOM 682 C C . ASP A 1 86 ? 2.824 7.439 19.368 1.00 80.75 86 ASP A C 1
ATOM 684 O O . ASP A 1 86 ? 3.764 7.809 18.666 1.00 80.75 86 ASP A O 1
ATOM 688 N N . GLU A 1 87 ? 2.051 6.411 18.996 1.00 87.38 87 GLU A N 1
ATOM 689 C CA . GLU A 1 87 ? 2.293 5.612 17.787 1.00 87.38 87 GLU A CA 1
ATOM 690 C C . GLU A 1 87 ? 1.042 5.548 16.909 1.00 87.38 87 GLU A C 1
ATOM 692 O O . GLU A 1 87 ? 0.131 4.742 17.136 1.00 87.38 87 GLU A O 1
ATOM 697 N N . THR A 1 88 ? 1.044 6.390 15.875 1.00 88.19 88 THR A N 1
ATOM 698 C CA . THR A 1 88 ? -0.015 6.481 14.868 1.00 88.19 88 THR A CA 1
ATOM 699 C C . THR A 1 88 ? 0.571 6.251 13.480 1.00 88.19 88 THR A C 1
ATOM 701 O O . THR A 1 88 ? 1.640 6.775 13.164 1.00 88.19 88 THR A O 1
ATOM 704 N N . SER A 1 89 ? -0.134 5.506 12.636 1.00 90.31 89 SER A N 1
ATOM 705 C CA . SER A 1 89 ? 0.230 5.282 11.236 1.00 90.31 89 SER A CA 1
ATOM 706 C C . SER A 1 89 ? -0.944 5.569 10.307 1.00 90.31 89 SER A C 1
ATOM 708 O O . SER A 1 89 ? -2.111 5.570 10.715 1.00 90.31 89 SER A O 1
ATOM 710 N N . HIS A 1 90 ? -0.639 5.799 9.034 1.00 92.62 90 HIS A N 1
ATOM 711 C CA . HIS A 1 90 ? -1.642 5.659 7.988 1.00 92.62 90 HIS A CA 1
ATOM 712 C C . HIS A 1 90 ? -1.915 4.170 7.772 1.00 92.62 90 HIS A C 1
ATOM 714 O O . HIS A 1 90 ? -0.999 3.354 7.807 1.00 92.62 90 HIS A O 1
ATOM 720 N N . LEU A 1 91 ? -3.167 3.815 7.513 1.00 94.00 91 LEU A N 1
ATOM 721 C CA . LEU A 1 91 ? -3.584 2.439 7.296 1.00 94.00 91 LEU A CA 1
ATOM 722 C C . LEU A 1 91 ? -4.383 2.328 6.000 1.00 94.00 91 LEU A C 1
ATOM 724 O O . LEU A 1 91 ? -5.410 2.990 5.832 1.00 94.00 91 LEU A O 1
ATOM 728 N N . ILE A 1 92 ? -3.924 1.448 5.111 1.00 95.56 92 ILE A N 1
ATOM 729 C CA . ILE A 1 92 ? -4.661 1.009 3.927 1.00 95.56 92 ILE A CA 1
ATOM 730 C C . ILE A 1 92 ? -5.419 -0.271 4.290 1.00 95.56 92 ILE A C 1
ATOM 732 O O . ILE A 1 92 ? -4.838 -1.330 4.535 1.00 95.56 92 ILE A O 1
ATOM 736 N N . CYS A 1 93 ? -6.739 -0.160 4.328 1.00 96.38 93 CYS A N 1
ATOM 737 C CA . CYS A 1 93 ? -7.669 -1.211 4.704 1.00 96.38 93 CYS A CA 1
ATOM 738 C C . CYS A 1 93 ? -8.194 -1.914 3.454 1.00 96.38 93 CYS A C 1
ATOM 740 O O . CYS A 1 93 ? -8.963 -1.338 2.684 1.00 96.38 93 CYS A O 1
ATOM 742 N N . LEU A 1 94 ? -7.803 -3.171 3.281 1.00 96.69 94 LEU A N 1
ATOM 743 C CA . LEU A 1 94 ? -8.234 -4.043 2.200 1.00 96.69 94 LEU A CA 1
ATOM 744 C C . LEU A 1 94 ? -9.422 -4.894 2.655 1.00 96.69 94 LEU A C 1
ATOM 746 O O . LEU A 1 94 ? -9.259 -5.779 3.494 1.00 96.69 94 LEU A O 1
ATOM 750 N N . MET A 1 95 ? -10.612 -4.651 2.111 1.00 96.38 95 MET A N 1
ATOM 751 C CA . MET A 1 95 ? -11.838 -5.346 2.509 1.00 96.38 95 MET A CA 1
ATOM 752 C C . MET A 1 95 ? -12.261 -6.356 1.443 1.00 96.38 95 MET A C 1
ATOM 754 O O . MET A 1 95 ? -12.367 -6.022 0.261 1.00 96.38 95 MET A O 1
ATOM 758 N N . GLY A 1 96 ? -12.516 -7.597 1.865 1.00 94.75 96 GLY A N 1
ATOM 759 C CA . GLY A 1 96 ? -13.065 -8.625 0.974 1.00 94.75 96 GLY A CA 1
ATOM 760 C C . GLY A 1 96 ? -12.096 -9.108 -0.110 1.00 94.75 96 GLY A C 1
ATOM 761 O O . GLY A 1 96 ? -12.503 -9.508 -1.196 1.00 94.75 96 GLY A O 1
ATOM 762 N N . VAL A 1 97 ? -10.789 -9.061 0.156 1.00 95.50 97 VAL A N 1
ATOM 763 C CA . VAL A 1 97 ? -9.790 -9.544 -0.803 1.00 95.50 97 VAL A CA 1
ATOM 764 C C . VAL A 1 97 ? -9.832 -11.065 -0.914 1.00 95.50 97 VAL A C 1
ATOM 766 O O . VAL A 1 97 ? -9.700 -11.772 0.087 1.00 95.50 97 VAL A O 1
ATOM 769 N N . GLN A 1 98 ? -9.912 -11.577 -2.143 1.00 94.06 98 GLN A N 1
ATOM 770 C CA . GLN A 1 98 ? -9.794 -13.008 -2.416 1.00 94.06 98 GLN A CA 1
ATOM 771 C C . GLN A 1 98 ? -8.456 -13.552 -1.895 1.00 94.06 98 GLN A C 1
ATOM 773 O O . GLN A 1 98 ? -7.395 -13.011 -2.203 1.00 94.06 98 GLN A O 1
ATOM 778 N N . ASN A 1 99 ? -8.482 -14.673 -1.167 1.00 89.94 99 ASN A N 1
ATOM 779 C CA . ASN A 1 99 ? -7.290 -15.247 -0.520 1.00 89.94 99 ASN A CA 1
ATOM 780 C C . ASN A 1 99 ? -6.096 -15.441 -1.472 1.00 89.94 99 ASN A C 1
ATOM 782 O O . ASN A 1 99 ? -4.956 -15.194 -1.091 1.00 89.94 99 ASN A O 1
ATOM 786 N N . SER A 1 100 ? -6.340 -15.844 -2.723 1.00 92.25 100 SER A N 1
ATOM 787 C CA . SER A 1 100 ? -5.286 -16.025 -3.731 1.00 92.25 100 SER A CA 1
ATOM 788 C C . SER A 1 100 ? -4.654 -14.717 -4.222 1.00 92.25 100 SER A C 1
ATOM 790 O O . SER A 1 100 ? -3.580 -14.757 -4.812 1.00 92.25 100 SER A O 1
ATOM 792 N N . ALA A 1 101 ? -5.309 -13.573 -4.008 1.00 92.75 101 ALA A N 1
ATOM 793 C CA . ALA A 1 101 ? -4.878 -12.257 -4.475 1.00 92.75 101 ALA A CA 1
ATOM 794 C C . ALA A 1 101 ? -4.259 -11.382 -3.371 1.00 92.75 101 ALA A C 1
ATOM 796 O O . ALA A 1 101 ? -3.583 -10.409 -3.695 1.00 92.75 101 ALA A O 1
ATOM 797 N N . GLN A 1 102 ? -4.438 -11.732 -2.090 1.00 90.88 102 GLN A N 1
ATOM 798 C CA . GLN A 1 102 ? -3.979 -10.936 -0.939 1.00 90.88 102 GLN A CA 1
ATOM 799 C C . GLN A 1 102 ? -2.510 -10.520 -1.058 1.00 90.88 102 GLN A C 1
ATOM 801 O O . GLN A 1 102 ? -2.200 -9.334 -1.110 1.00 90.88 102 GLN A O 1
ATOM 806 N N . GLN A 1 103 ? -1.602 -11.489 -1.197 1.00 89.44 103 GLN A N 1
ATOM 807 C CA . GLN A 1 103 ? -0.167 -11.199 -1.284 1.00 89.44 103 GLN A CA 1
ATOM 808 C C . GLN A 1 103 ? 0.189 -10.325 -2.494 1.00 89.44 103 GLN A C 1
ATOM 810 O O . GLN A 1 103 ? 1.016 -9.423 -2.379 1.00 89.44 103 GLN A O 1
ATOM 815 N N . ALA A 1 104 ? -0.451 -10.559 -3.643 1.00 91.38 104 ALA A N 1
ATOM 816 C CA . ALA A 1 104 ? -0.189 -9.799 -4.862 1.00 91.38 104 ALA A CA 1
ATOM 817 C C . ALA A 1 104 ? -0.655 -8.337 -4.749 1.00 91.38 104 ALA A C 1
ATOM 819 O O . ALA A 1 104 ? 0.034 -7.432 -5.226 1.00 91.38 104 ALA A O 1
ATOM 820 N N . ILE A 1 105 ? -1.792 -8.094 -4.090 1.00 94.38 105 ILE A N 1
ATOM 821 C CA . ILE A 1 105 ? -2.331 -6.745 -3.873 1.00 94.38 105 ILE A CA 1
ATOM 822 C C . ILE A 1 105 ? -1.465 -5.971 -2.879 1.00 94.38 105 ILE A C 1
ATOM 824 O O . ILE A 1 105 ? -1.085 -4.840 -3.170 1.00 94.38 105 ILE A O 1
ATOM 828 N N . VAL A 1 106 ? -1.080 -6.577 -1.751 1.00 92.94 106 VAL A N 1
ATOM 829 C CA . VAL A 1 106 ? -0.197 -5.913 -0.772 1.00 92.94 106 VAL A CA 1
ATOM 830 C C . VAL A 1 106 ? 1.155 -5.595 -1.400 1.00 92.94 106 VAL A C 1
ATOM 832 O O . VAL A 1 106 ? 1.659 -4.489 -1.231 1.00 92.94 106 VAL A O 1
ATOM 835 N N . LYS A 1 107 ? 1.724 -6.531 -2.172 1.00 90.50 107 LYS A N 1
ATOM 836 C CA . LYS A 1 107 ? 2.962 -6.281 -2.916 1.00 90.50 107 LYS A CA 1
ATOM 837 C C . LYS A 1 107 ? 2.799 -5.091 -3.861 1.00 90.50 107 LYS A C 1
ATOM 839 O O . LYS A 1 107 ? 3.621 -4.188 -3.842 1.00 90.50 107 LYS A O 1
ATOM 844 N N . SER A 1 108 ? 1.708 -5.047 -4.623 1.00 93.38 108 SER A N 1
ATOM 845 C CA . SER A 1 108 ? 1.423 -3.939 -5.542 1.00 93.38 108 SER A CA 1
ATOM 846 C C . SER A 1 108 ? 1.319 -2.588 -4.827 1.00 93.38 108 SER A C 1
ATOM 848 O O . SER A 1 108 ? 1.803 -1.589 -5.350 1.00 93.38 108 SER A O 1
ATOM 850 N N . ILE A 1 109 ? 0.723 -2.557 -3.632 1.00 93.75 109 ILE A N 1
ATOM 851 C CA . ILE A 1 109 ? 0.673 -1.356 -2.789 1.00 93.75 109 ILE A CA 1
ATOM 852 C C . ILE A 1 109 ? 2.081 -0.960 -2.354 1.00 93.75 109 ILE A C 1
ATOM 854 O O . ILE A 1 109 ? 2.452 0.192 -2.540 1.00 93.75 109 ILE A O 1
ATOM 858 N N . ASN A 1 110 ? 2.875 -1.905 -1.841 1.00 90.44 110 ASN A N 1
ATOM 859 C CA . ASN A 1 110 ? 4.246 -1.636 -1.406 1.00 90.44 110 ASN A CA 1
ATOM 860 C C . ASN A 1 110 ? 5.097 -1.051 -2.537 1.00 90.44 110 ASN A C 1
ATOM 862 O O . ASN A 1 110 ? 5.764 -0.050 -2.332 1.00 90.44 110 ASN A O 1
ATOM 866 N N . GLU A 1 111 ? 4.992 -1.597 -3.750 1.00 90.12 111 GLU A N 1
ATOM 867 C CA . GLU A 1 111 ? 5.688 -1.053 -4.921 1.00 90.12 111 GLU A CA 1
ATOM 868 C C . GLU A 1 111 ? 5.334 0.422 -5.159 1.00 90.12 111 GLU A C 1
ATOM 870 O O . GLU A 1 111 ? 6.220 1.237 -5.397 1.00 90.12 111 GLU A O 1
ATOM 875 N N . VAL A 1 112 ? 4.053 0.795 -5.053 1.00 92.31 112 VAL A N 1
ATOM 876 C CA . VAL A 1 112 ? 3.648 2.204 -5.175 1.00 92.31 112 VAL A CA 1
ATOM 877 C C . VAL A 1 112 ? 4.304 3.048 -4.089 1.00 92.31 112 VAL A C 1
ATOM 879 O O . VAL A 1 112 ? 4.883 4.078 -4.414 1.00 92.31 112 VAL A O 1
ATOM 882 N N . LEU A 1 113 ? 4.261 2.599 -2.832 1.00 88.62 113 LEU A N 1
ATOM 883 C CA . LEU A 1 113 ? 4.860 3.329 -1.714 1.00 88.62 113 LEU A CA 1
ATOM 884 C C . LEU A 1 113 ? 6.381 3.496 -1.889 1.00 88.62 113 LEU A C 1
ATOM 886 O O . LEU A 1 113 ? 6.898 4.585 -1.660 1.00 88.62 113 LEU A O 1
ATOM 890 N N . SER A 1 114 ? 7.086 2.459 -2.352 1.00 85.44 114 SER A N 1
ATOM 891 C CA . SER A 1 114 ? 8.542 2.471 -2.560 1.00 85.44 114 SER A CA 1
ATOM 892 C C . SER A 1 114 ? 8.995 3.370 -3.712 1.00 85.44 114 SER A C 1
ATOM 894 O O . SER A 1 114 ? 10.121 3.865 -3.688 1.00 85.44 114 SER A O 1
ATOM 896 N N . PHE A 1 115 ? 8.156 3.575 -4.733 1.00 82.12 115 PHE A N 1
ATOM 897 C CA . PHE A 1 115 ? 8.495 4.414 -5.891 1.00 82.12 115 PHE A CA 1
ATOM 898 C C . PHE A 1 115 ? 7.982 5.852 -5.790 1.00 82.12 115 PHE A C 1
ATOM 900 O O . PHE A 1 115 ? 8.296 6.671 -6.658 1.00 82.12 115 PHE A O 1
ATOM 907 N N . THR A 1 116 ? 7.211 6.186 -4.755 1.00 81.56 116 THR A N 1
ATOM 908 C CA . THR A 1 116 ? 6.781 7.562 -4.499 1.00 81.56 116 THR A CA 1
ATOM 909 C C . THR A 1 116 ? 7.702 8.251 -3.502 1.00 81.56 116 THR A C 1
ATOM 911 O O . THR A 1 116 ? 7.884 7.771 -2.390 1.00 81.56 116 THR A O 1
ATOM 914 N N . ASP A 1 117 ? 8.238 9.412 -3.875 1.00 78.44 117 ASP A N 1
ATOM 915 C CA . ASP A 1 117 ? 9.070 10.253 -3.002 1.00 78.44 117 ASP A CA 1
ATOM 916 C C . ASP A 1 117 ? 8.191 11.086 -2.048 1.00 78.44 117 ASP A C 1
ATOM 918 O O . ASP A 1 117 ? 8.075 12.307 -2.166 1.00 78.44 117 ASP A O 1
ATOM 922 N N . ILE A 1 118 ? 7.444 10.400 -1.178 1.00 81.00 118 ILE A N 1
ATOM 923 C CA . ILE A 1 118 ? 6.481 11.006 -0.255 1.00 81.00 118 ILE A CA 1
ATOM 924 C C . ILE A 1 118 ? 6.799 10.563 1.170 1.00 81.00 118 ILE A C 1
ATOM 926 O O . ILE A 1 118 ? 6.729 9.380 1.493 1.00 81.00 118 ILE A O 1
ATOM 930 N N . ASP A 1 119 ? 7.049 11.534 2.045 1.00 74.06 119 ASP A N 1
ATOM 931 C CA . ASP A 1 119 ? 7.261 11.298 3.472 1.00 74.06 119 ASP A CA 1
ATOM 932 C C . ASP A 1 119 ? 5.939 11.432 4.252 1.00 74.06 119 ASP A C 1
ATOM 934 O O . ASP A 1 119 ? 5.576 12.507 4.729 1.00 74.06 119 ASP A O 1
ATOM 938 N N . LEU A 1 120 ? 5.170 10.338 4.320 1.00 75.06 120 LEU A N 1
ATOM 939 C CA . LEU A 1 120 ? 3.930 10.222 5.114 1.00 75.06 120 LEU A CA 1
ATOM 940 C C . LEU A 1 120 ? 4.145 9.520 6.463 1.00 75.06 120 LEU A C 1
ATOM 942 O O . LEU A 1 120 ? 3.175 9.171 7.145 1.00 75.06 120 LEU A O 1
ATOM 946 N N . GLY A 1 121 ? 5.403 9.281 6.840 1.00 81.31 121 GLY A N 1
ATOM 947 C CA . GLY A 1 121 ? 5.739 8.375 7.930 1.00 81.31 121 GLY A CA 1
ATOM 948 C C . GLY A 1 121 ? 5.312 6.934 7.630 1.00 81.31 121 GLY A C 1
ATOM 949 O O . GLY A 1 121 ? 5.333 6.483 6.485 1.00 81.31 121 GLY A O 1
ATOM 950 N N . ASN A 1 122 ? 4.925 6.198 8.673 1.00 83.75 122 ASN A N 1
ATOM 951 C CA . ASN A 1 122 ? 4.565 4.787 8.549 1.00 83.75 122 ASN A CA 1
ATOM 952 C C . ASN A 1 122 ? 3.203 4.608 7.859 1.00 83.75 122 ASN A C 1
ATOM 954 O O . ASN A 1 122 ? 2.208 5.235 8.243 1.00 83.75 122 ASN A O 1
ATOM 958 N N . ILE A 1 123 ? 3.165 3.704 6.878 1.00 89.19 123 ILE A N 1
ATOM 959 C CA . ILE A 1 123 ? 1.949 3.270 6.190 1.00 89.19 123 ILE A CA 1
ATOM 960 C C . ILE A 1 123 ? 1.832 1.755 6.343 1.00 89.19 123 ILE A C 1
ATOM 962 O O . ILE A 1 123 ? 2.656 1.004 5.825 1.00 89.19 123 ILE A O 1
ATOM 966 N N . ASP A 1 124 ? 0.781 1.320 7.022 1.00 90.88 124 ASP A N 1
ATOM 967 C CA . ASP A 1 124 ? 0.455 -0.087 7.202 1.00 90.88 124 ASP A CA 1
ATOM 968 C C . ASP A 1 124 ? -0.598 -0.544 6.186 1.00 90.88 124 ASP A C 1
ATOM 970 O O . ASP A 1 124 ? -1.400 0.242 5.674 1.00 90.88 124 ASP A O 1
ATOM 974 N N . VAL A 1 125 ? -0.642 -1.853 5.938 1.00 93.19 125 VAL A N 1
ATOM 975 C CA . VAL A 1 125 ? -1.674 -2.497 5.116 1.00 93.19 125 VAL A CA 1
ATOM 976 C C . VAL A 1 125 ? -2.321 -3.613 5.927 1.00 93.19 125 VAL A C 1
ATOM 978 O O . VAL A 1 125 ? -1.636 -4.526 6.388 1.00 93.19 125 VAL A O 1
ATOM 981 N N . ALA A 1 126 ? -3.644 -3.568 6.081 1.00 92.94 126 ALA A N 1
ATOM 982 C CA . ALA A 1 126 ? -4.401 -4.587 6.805 1.00 92.94 126 ALA A CA 1
ATOM 983 C C . ALA A 1 126 ? -5.530 -5.163 5.951 1.00 92.94 126 ALA A C 1
ATOM 985 O O . ALA A 1 126 ? -6.176 -4.450 5.185 1.00 92.94 126 ALA A O 1
ATOM 986 N N . HIS A 1 127 ? -5.781 -6.461 6.121 1.00 92.69 127 HIS A N 1
ATOM 987 C CA . HIS A 1 127 ? -6.892 -7.158 5.483 1.00 92.69 127 HIS A CA 1
ATOM 988 C C . HIS A 1 127 ? -8.041 -7.331 6.463 1.00 92.69 127 HIS A C 1
ATOM 990 O O . HIS A 1 127 ? -7.825 -7.678 7.624 1.00 92.69 127 HIS A O 1
ATOM 996 N N . PHE A 1 128 ? -9.254 -7.168 5.956 1.00 93.56 128 PHE A N 1
ATOM 997 C CA . PHE A 1 128 ? -10.488 -7.356 6.699 1.00 93.56 128 PHE A CA 1
ATOM 998 C C . PHE A 1 128 ? -11.449 -8.225 5.896 1.00 93.56 128 PHE A C 1
ATOM 1000 O O . PHE A 1 128 ? -11.514 -8.139 4.661 1.00 93.56 128 PHE A O 1
ATOM 1007 N N . SER A 1 129 ? -12.228 -9.045 6.598 1.00 93.19 129 SER A N 1
ATOM 1008 C CA . SER A 1 129 ? -13.387 -9.674 5.972 1.00 93.19 129 SER A CA 1
ATOM 1009 C C . SER A 1 129 ? -14.431 -8.590 5.723 1.00 93.19 129 SER A C 1
ATOM 1011 O O . SER A 1 129 ? -14.596 -7.671 6.526 1.00 93.19 129 SER A O 1
ATOM 1013 N N . TYR A 1 130 ? -15.140 -8.673 4.600 1.00 91.50 130 TYR A N 1
ATOM 1014 C CA . TYR A 1 130 ? -16.068 -7.617 4.191 1.00 91.50 130 TYR A CA 1
ATOM 1015 C C . TYR A 1 130 ? -17.143 -7.302 5.253 1.00 91.50 130 TYR A C 1
ATOM 1017 O O . TYR A 1 130 ? -17.488 -6.133 5.461 1.00 91.50 130 TYR A O 1
ATOM 1025 N N . ASP A 1 131 ? -17.604 -8.343 5.954 1.00 92.56 131 ASP A N 1
ATOM 1026 C CA . ASP A 1 131 ? -18.671 -8.299 6.961 1.00 92.56 131 ASP A CA 1
ATOM 1027 C C . ASP A 1 131 ? -18.188 -7.992 8.392 1.00 92.56 131 ASP A C 1
ATOM 1029 O O . ASP A 1 131 ? -18.990 -8.006 9.328 1.00 92.56 131 ASP A O 1
ATOM 1033 N N . ASP A 1 132 ? -16.895 -7.718 8.601 1.00 93.31 132 ASP A N 1
ATOM 1034 C CA . ASP A 1 132 ? -16.377 -7.414 9.937 1.00 93.31 132 ASP A CA 1
ATOM 1035 C C . ASP A 1 132 ? -16.982 -6.106 10.483 1.00 93.31 132 ASP A C 1
ATOM 1037 O O . ASP A 1 132 ? -17.040 -5.085 9.795 1.00 93.31 132 ASP A O 1
ATOM 1041 N N . GLU A 1 133 ? -17.358 -6.084 11.769 1.00 91.56 133 GLU A N 1
ATOM 1042 C CA . GLU A 1 133 ? -17.933 -4.889 12.421 1.00 91.56 133 GLU A CA 1
ATOM 1043 C C . GLU A 1 133 ? -17.011 -3.658 12.336 1.00 91.56 133 GLU A C 1
ATOM 1045 O O . GLU A 1 133 ? -17.462 -2.509 12.324 1.00 91.56 133 GLU A O 1
ATOM 1050 N N . VAL A 1 134 ? -15.698 -3.896 12.277 1.00 92.62 134 VAL A N 1
ATOM 1051 C CA . VAL A 1 134 ? -14.675 -2.855 12.138 1.00 92.62 134 VAL A CA 1
ATOM 1052 C C . VAL A 1 134 ? -14.782 -2.148 10.783 1.00 92.62 134 VAL A C 1
ATOM 1054 O O . VAL A 1 134 ? -14.598 -0.931 10.726 1.00 92.62 134 VAL A O 1
ATOM 1057 N N . CYS A 1 135 ? -15.158 -2.860 9.715 1.00 94.75 135 CYS A N 1
ATOM 1058 C CA . CYS A 1 135 ? -15.319 -2.284 8.381 1.00 94.75 135 CYS A CA 1
ATOM 1059 C C . CYS A 1 135 ? -16.389 -1.190 8.367 1.00 94.75 135 CYS A C 1
ATOM 1061 O O . CYS A 1 135 ? -16.181 -0.146 7.756 1.00 94.75 135 CYS A O 1
ATOM 1063 N N . THR A 1 136 ? -17.496 -1.361 9.099 1.00 94.56 136 THR A N 1
ATOM 1064 C CA . THR A 1 136 ? -18.531 -0.319 9.222 1.00 94.56 136 THR A CA 1
ATOM 1065 C C . THR A 1 136 ? -17.964 0.973 9.802 1.00 94.56 136 THR A C 1
ATOM 1067 O O . THR A 1 136 ? -18.192 2.044 9.248 1.00 94.56 136 THR A O 1
ATOM 1070 N N . LYS A 1 137 ? -17.150 0.883 10.860 1.00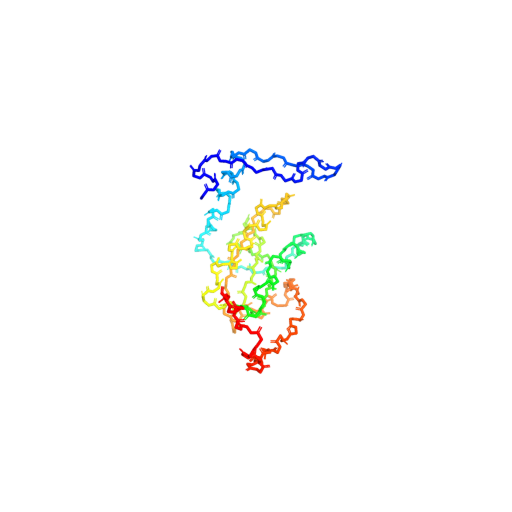 93.06 137 LYS A N 1
ATOM 1071 C CA . LYS A 1 137 ? -16.511 2.062 11.466 1.00 93.06 137 LYS A CA 1
ATOM 1072 C C . LYS A 1 137 ? -15.519 2.724 10.512 1.00 93.06 137 LYS A C 1
ATOM 1074 O O . LYS A 1 137 ? -15.483 3.947 10.425 1.00 93.06 137 LYS A O 1
ATOM 1079 N N . ILE A 1 138 ? -14.731 1.930 9.782 1.00 95.62 138 ILE A N 1
ATOM 1080 C CA . ILE A 1 138 ? -13.776 2.447 8.792 1.00 95.62 138 ILE A CA 1
ATOM 1081 C C . ILE A 1 138 ? -14.511 3.181 7.665 1.00 95.62 138 ILE A C 1
ATOM 1083 O O . ILE A 1 138 ? -14.075 4.261 7.284 1.00 95.62 138 ILE A O 1
ATOM 1087 N N . ARG A 1 139 ? -15.648 2.668 7.179 1.00 95.38 139 ARG A N 1
ATOM 1088 C CA . ARG A 1 139 ? -16.460 3.330 6.139 1.00 95.38 139 ARG A CA 1
ATOM 1089 C C . ARG A 1 139 ? -16.987 4.703 6.567 1.00 95.38 139 ARG A C 1
ATOM 1091 O O . ARG A 1 139 ? -17.130 5.591 5.732 1.00 95.38 139 ARG A O 1
ATOM 1098 N N . GLU A 1 140 ? -17.268 4.896 7.855 1.00 93.56 140 GLU A N 1
ATOM 1099 C CA . GLU A 1 140 ? -17.748 6.181 8.386 1.00 93.56 140 GLU A CA 1
ATOM 1100 C C . GLU A 1 140 ? -16.644 7.250 8.454 1.00 93.56 140 GLU A C 1
ATOM 1102 O O . GLU A 1 140 ? -16.910 8.442 8.270 1.00 93.56 140 GLU A O 1
ATOM 1107 N N . ILE A 1 141 ? -15.401 6.844 8.735 1.00 93.44 141 ILE A N 1
ATOM 1108 C CA 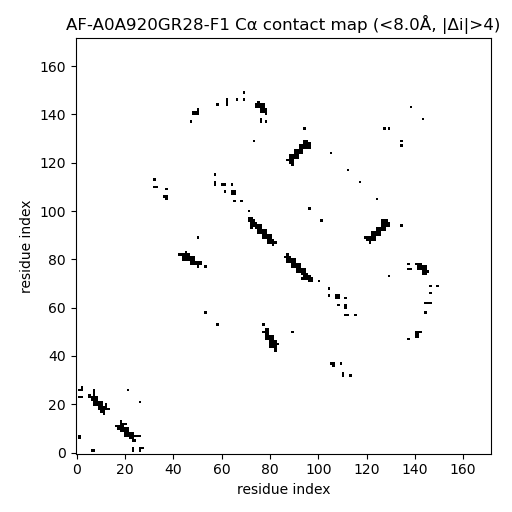. ILE A 1 141 ? -14.300 7.777 9.027 1.00 93.44 141 ILE A CA 1
ATOM 1109 C C . ILE A 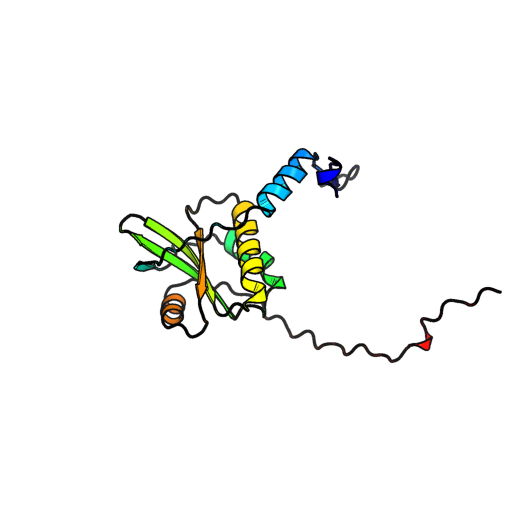1 141 ? -13.232 7.848 7.935 1.00 93.44 141 ILE A C 1
ATOM 1111 O O . ILE A 1 141 ? -12.497 8.831 7.889 1.00 93.44 141 ILE A O 1
ATOM 1115 N N . GLY A 1 142 ? -13.115 6.820 7.102 1.00 93.75 142 GLY A N 1
ATOM 1116 C CA . GLY A 1 142 ? -12.047 6.654 6.127 1.00 93.75 142 GLY A CA 1
ATOM 1117 C C . GLY A 1 142 ? -12.295 7.384 4.811 1.00 93.75 142 GLY A C 1
ATOM 1118 O O . GLY A 1 142 ? -13.375 7.906 4.533 1.00 93.75 142 GLY A O 1
ATOM 1119 N N . ILE A 1 143 ? -11.260 7.396 3.980 1.00 94.31 143 ILE A N 1
ATOM 1120 C CA . ILE A 1 143 ? -11.290 7.867 2.598 1.00 94.31 143 ILE A CA 1
ATOM 1121 C C . ILE A 1 143 ? -11.393 6.632 1.705 1.00 94.31 143 ILE A C 1
ATOM 1123 O O . ILE A 1 143 ? -10.509 5.777 1.736 1.00 94.31 143 ILE A O 1
ATOM 1127 N N . LYS A 1 144 ? -12.465 6.519 0.920 1.00 95.06 144 LYS A N 1
ATOM 1128 C CA . LYS A 1 144 ? -12.629 5.405 -0.018 1.00 95.06 144 LYS A CA 1
ATOM 1129 C C . LYS A 1 144 ? -11.718 5.593 -1.228 1.00 95.06 144 LYS A C 1
ATOM 1131 O O . LYS A 1 144 ? -11.712 6.662 -1.839 1.00 95.06 144 LYS A O 1
ATOM 1136 N N . LEU A 1 145 ? -10.984 4.544 -1.589 1.00 9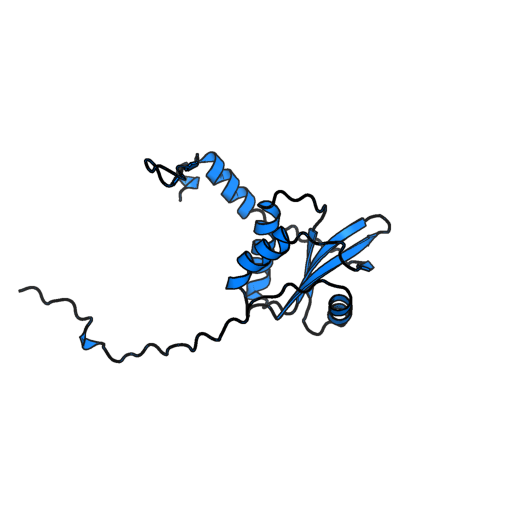4.88 145 LEU A N 1
ATOM 1137 C CA . LEU A 1 145 ? -10.250 4.486 -2.846 1.00 94.88 145 LEU A CA 1
ATOM 1138 C C . LEU A 1 145 ? -11.223 4.045 -3.944 1.00 94.88 145 LEU A C 1
ATOM 1140 O O . LEU A 1 145 ? -11.613 2.882 -4.018 1.00 94.88 145 LEU A O 1
ATOM 1144 N N . GLU A 1 146 ? -11.672 4.998 -4.754 1.00 93.25 146 GLU A N 1
ATOM 1145 C CA . GLU A 1 146 ? -12.634 4.727 -5.824 1.00 93.25 146 GLU A CA 1
ATOM 1146 C C . GLU A 1 146 ? -11.935 4.159 -7.058 1.00 93.25 146 GLU A C 1
ATOM 1148 O O . GLU A 1 146 ? -10.867 4.627 -7.450 1.00 93.25 146 GLU A O 1
ATOM 1153 N N . PHE A 1 147 ? -12.568 3.191 -7.709 1.00 90.38 147 PHE A N 1
ATOM 1154 C CA . PHE A 1 147 ? -12.106 2.629 -8.972 1.00 90.38 147 PHE A CA 1
ATOM 1155 C C . PHE A 1 147 ? -13.191 2.839 -10.029 1.00 90.38 147 PHE A C 1
ATOM 1157 O O . PHE A 1 147 ? -14.377 2.755 -9.702 1.00 90.38 147 PHE A O 1
ATOM 1164 N N . PRO A 1 148 ? -12.831 3.135 -11.288 1.00 79.44 148 PRO A N 1
ATOM 1165 C CA . PRO A 1 148 ? -13.813 3.189 -12.358 1.00 79.44 148 PRO A CA 1
ATOM 1166 C C . PRO A 1 148 ? -14.494 1.824 -12.492 1.00 79.44 148 PRO A C 1
ATOM 1168 O O . PRO A 1 148 ? -13.846 0.783 -12.372 1.00 79.44 148 PRO A O 1
ATOM 1171 N N . GLU A 1 149 ? -15.802 1.832 -12.754 1.00 67.75 149 GLU A N 1
ATOM 1172 C CA . GLU A 1 149 ? -16.547 0.602 -13.005 1.00 67.75 149 GLU A CA 1
ATOM 1173 C C . GLU A 1 149 ? -15.920 -0.133 -14.191 1.00 67.75 149 GLU A C 1
ATOM 1175 O O . GLU A 1 149 ? -15.945 0.334 -15.337 1.00 67.75 149 GLU A O 1
ATOM 1180 N N . VAL A 1 150 ? -15.347 -1.303 -13.918 1.00 60.22 150 VAL A N 1
ATOM 1181 C CA . VAL A 1 150 ? -14.919 -2.210 -14.973 1.00 60.22 150 VAL A CA 1
ATOM 1182 C C . VAL A 1 150 ? -16.198 -2.761 -15.577 1.00 60.22 150 VAL A C 1
ATOM 1184 O O . VAL A 1 150 ? -16.861 -3.623 -15.003 1.00 60.22 150 VAL A O 1
ATOM 1187 N N . SER A 1 151 ? -16.580 -2.217 -16.730 1.00 53.03 151 SER A N 1
ATOM 1188 C CA . SER A 1 151 ? -17.653 -2.796 -17.526 1.00 53.03 151 SER A CA 1
ATOM 1189 C C . SER A 1 151 ? -17.264 -4.242 -17.786 1.00 53.03 151 SER A C 1
ATOM 1191 O O . SER A 1 151 ? -16.176 -4.492 -18.306 1.00 53.03 151 SER A O 1
ATOM 1193 N N . GLU A 1 152 ? -18.122 -5.185 -17.384 1.00 51.75 152 GLU A N 1
ATOM 1194 C CA . GLU A 1 152 ? -17.909 -6.598 -17.668 1.00 51.75 152 GLU A CA 1
ATOM 1195 C C . GLU A 1 152 ? -17.530 -6.712 -19.142 1.00 51.75 152 GLU A C 1
ATOM 1197 O O . GLU A 1 152 ? -18.341 -6.431 -20.036 1.00 51.75 152 GLU A O 1
ATOM 1202 N N . VAL A 1 153 ? -16.279 -7.095 -19.410 1.00 50.97 153 VAL A N 1
ATOM 1203 C CA . VAL A 1 153 ? -15.906 -7.551 -20.738 1.00 50.97 153 VAL A CA 1
ATOM 1204 C C . VAL A 1 153 ? -16.736 -8.803 -20.901 1.00 50.97 153 VAL A C 1
ATOM 1206 O O . VAL A 1 153 ? -16.365 -9.866 -20.405 1.00 50.97 153 VAL A O 1
ATOM 1209 N N . LYS A 1 154 ? -17.917 -8.653 -21.521 1.00 44.25 154 LYS A N 1
ATOM 1210 C CA . LYS A 1 154 ? -18.733 -9.763 -21.992 1.00 44.25 154 LYS A CA 1
ATOM 1211 C C . LYS A 1 154 ? -17.735 -10.676 -22.648 1.00 44.25 154 LYS A C 1
ATOM 1213 O O . LYS A 1 154 ? -17.158 -10.283 -23.662 1.00 44.25 154 LYS A O 1
ATOM 1218 N N . ASN A 1 155 ? -17.476 -11.819 -22.015 1.00 42.47 155 ASN A N 1
ATOM 1219 C CA . ASN A 1 155 ? -16.636 -12.845 -22.582 1.00 42.47 155 ASN A CA 1
ATOM 1220 C C . ASN A 1 155 ? -17.197 -13.047 -23.980 1.00 42.47 155 ASN A C 1
ATOM 1222 O O . ASN A 1 155 ? -18.286 -13.602 -24.140 1.00 42.47 155 ASN A O 1
ATOM 1226 N N . ALA A 1 156 ? -16.510 -12.498 -24.982 1.00 45.69 156 ALA A N 1
ATOM 1227 C CA . ALA A 1 156 ? -16.772 -12.820 -26.356 1.00 45.69 156 ALA A CA 1
ATOM 1228 C C . ALA A 1 156 ? -16.351 -14.275 -26.393 1.00 45.69 156 ALA A C 1
ATOM 1230 O O . ALA A 1 156 ? -15.165 -14.584 -26.515 1.00 45.69 156 ALA A O 1
ATOM 1231 N N . ALA A 1 157 ? -17.321 -15.155 -26.123 1.00 44.59 157 ALA A N 1
ATOM 1232 C CA . ALA A 1 157 ? -17.240 -16.561 -26.411 1.00 44.59 157 ALA A CA 1
ATOM 1233 C C . ALA A 1 157 ? -16.587 -16.597 -27.777 1.00 44.59 157 ALA A C 1
ATOM 1235 O O . ALA A 1 157 ? -17.149 -16.068 -28.735 1.00 44.59 157 ALA A O 1
ATOM 1236 N N . ARG A 1 158 ? -15.328 -17.041 -27.782 1.00 46.97 158 ARG A N 1
ATOM 1237 C CA . ARG A 1 158 ? -14.455 -17.086 -28.943 1.00 46.97 158 ARG A CA 1
ATOM 1238 C C . ARG A 1 158 ? -15.339 -17.580 -30.073 1.00 46.97 158 ARG A C 1
ATOM 1240 O O . ARG A 1 158 ? -15.809 -18.713 -30.001 1.00 46.97 158 ARG A O 1
ATOM 1247 N N . ASP A 1 159 ? -15.685 -16.712 -31.018 1.00 46.50 159 ASP A N 1
ATOM 1248 C CA . ASP A 1 159 ? -16.580 -17.105 -32.091 1.00 46.50 159 ASP A CA 1
ATOM 1249 C C . ASP A 1 159 ? -15.758 -18.082 -32.935 1.00 46.50 159 ASP A C 1
ATOM 1251 O O . ASP A 1 159 ? -14.898 -17.697 -33.724 1.00 46.50 159 ASP A O 1
ATOM 1255 N N . VAL A 1 160 ? -15.920 -19.385 -32.679 1.00 44.88 160 VAL A N 1
ATOM 1256 C CA . VAL A 1 160 ? -15.220 -20.465 -33.394 1.00 44.88 160 VAL A CA 1
ATOM 1257 C C . VAL A 1 160 ? -15.808 -20.620 -34.809 1.00 44.88 160 VAL A C 1
ATOM 1259 O O . VAL A 1 160 ? -15.711 -21.676 -35.427 1.00 44.88 160 VAL A O 1
ATOM 1262 N N . LYS A 1 161 ? -16.403 -19.572 -35.391 1.00 49.16 161 LYS A N 1
ATOM 1263 C CA . LYS A 1 161 ? -16.796 -19.535 -36.800 1.00 49.16 161 LYS A CA 1
ATOM 1264 C C . LYS A 1 161 ? -15.731 -18.842 -37.641 1.00 49.16 161 LYS A C 1
ATOM 1266 O O . LYS A 1 161 ? -15.963 -17.771 -38.178 1.00 49.16 161 LYS A O 1
ATOM 1271 N N . ASN A 1 162 ? -14.563 -19.474 -37.764 1.00 51.88 162 ASN A N 1
ATOM 1272 C CA . ASN A 1 162 ? -13.771 -19.500 -39.005 1.00 51.88 162 ASN A CA 1
ATOM 1273 C C . ASN A 1 162 ? -12.471 -20.294 -38.807 1.00 51.88 162 ASN A C 1
ATOM 1275 O O . ASN A 1 162 ? -11.367 -19.759 -38.847 1.00 51.88 162 ASN A O 1
ATOM 1279 N N . LYS A 1 163 ? -12.587 -21.617 -38.637 1.00 52.25 163 LYS A N 1
ATOM 1280 C CA . LYS A 1 163 ? -11.426 -22.523 -38.739 1.00 52.25 163 LYS A CA 1
ATOM 1281 C C . LYS A 1 163 ? -10.884 -22.664 -40.172 1.00 52.25 163 LYS A C 1
ATOM 1283 O O . LYS A 1 163 ? -9.783 -23.166 -40.337 1.00 52.25 163 LYS A O 1
ATOM 1288 N N . ALA A 1 164 ? -11.611 -22.200 -41.192 1.00 55.91 164 ALA A N 1
ATOM 1289 C CA . ALA A 1 164 ? -11.210 -22.339 -42.595 1.00 55.91 164 ALA A CA 1
ATOM 1290 C C . ALA A 1 164 ? -10.164 -21.306 -43.069 1.00 55.91 164 ALA A C 1
ATOM 1292 O O . ALA A 1 164 ? -9.566 -21.498 -44.120 1.00 55.91 164 ALA A O 1
ATOM 1293 N N . ALA A 1 165 ? -9.924 -20.225 -42.314 1.00 55.19 165 ALA A N 1
ATOM 1294 C CA . ALA A 1 165 ? -9.003 -19.148 -42.707 1.00 55.19 165 ALA A CA 1
ATOM 1295 C C . ALA A 1 165 ? -7.598 -19.256 -42.077 1.00 55.19 165 ALA A C 1
ATOM 1297 O O . ALA A 1 165 ? -6.762 -18.385 -42.296 1.00 55.19 165 ALA A O 1
ATOM 1298 N N . LEU A 1 166 ? -7.342 -20.301 -41.281 1.00 57.03 166 LEU A N 1
ATOM 1299 C CA . LEU A 1 166 ? -6.091 -20.493 -40.534 1.00 57.03 166 LEU A CA 1
ATOM 1300 C C . LEU A 1 166 ? -5.285 -21.712 -41.003 1.00 57.03 166 LEU A C 1
ATOM 1302 O O . LEU A 1 166 ? -4.330 -22.106 -40.334 1.00 57.03 166 LEU A O 1
ATOM 1306 N N . GLU A 1 167 ? -5.643 -22.325 -42.133 1.00 59.47 167 GLU A N 1
ATOM 1307 C CA . GLU A 1 167 ? -4.785 -23.358 -42.711 1.00 59.47 167 GLU A CA 1
ATOM 1308 C C . GLU A 1 167 ? -3.575 -22.706 -43.399 1.00 59.47 167 GLU A C 1
ATOM 1310 O O . GLU A 1 167 ? -3.753 -21.814 -44.235 1.00 59.47 167 GLU A O 1
ATOM 1315 N N . PRO A 1 168 ? -2.339 -23.123 -43.065 1.00 62.66 168 PRO A N 1
ATOM 1316 C CA . PRO A 1 168 ? -1.153 -22.604 -43.727 1.00 62.66 168 PRO A CA 1
ATOM 1317 C C . PRO A 1 168 ? -1.172 -22.977 -45.220 1.00 62.66 168 PRO A C 1
ATOM 1319 O O . PRO A 1 168 ? -1.669 -24.050 -45.587 1.00 62.66 168 PRO A O 1
ATOM 1322 N N . PRO A 1 169 ? -0.632 -22.119 -46.105 1.00 71.81 169 PRO A N 1
ATOM 1323 C CA . PRO A 1 169 ? -0.621 -22.388 -47.535 1.00 71.81 169 PRO A CA 1
ATOM 1324 C C . PRO A 1 169 ? 0.183 -23.657 -47.830 1.00 71.81 169 PRO A C 1
ATOM 1326 O O . PRO A 1 169 ? 1.320 -23.818 -47.385 1.00 71.81 169 PRO A O 1
ATOM 1329 N N . LYS A 1 170 ? -0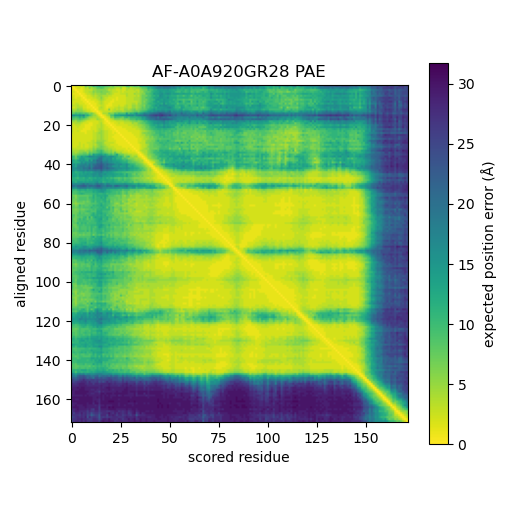.421 -24.570 -48.595 1.00 72.25 170 LYS A N 1
ATOM 1330 C CA . LYS A 1 170 ? 0.230 -25.810 -49.024 1.00 72.25 170 LYS A CA 1
ATOM 1331 C C . LYS A 1 170 ? 1.333 -25.466 -50.025 1.00 72.25 170 LYS A C 1
ATOM 1333 O O . LYS A 1 170 ? 1.049 -24.934 -51.098 1.00 72.25 170 LYS A O 1
ATOM 1338 N N . LEU A 1 171 ? 2.577 -25.754 -49.652 1.00 54.59 171 LEU A N 1
ATOM 1339 C CA . LEU A 1 171 ? 3.739 -25.628 -50.530 1.00 54.59 171 LEU A CA 1
ATOM 1340 C C . LEU A 1 171 ? 3.586 -26.602 -51.712 1.00 54.59 171 LEU A C 1
ATOM 1342 O O . LEU A 1 171 ? 3.209 -27.758 -51.513 1.00 54.59 171 LEU A O 1
ATOM 1346 N N . ARG A 1 172 ? 3.815 -26.092 -52.927 1.00 58.09 172 ARG A N 1
ATOM 1347 C CA . ARG A 1 172 ? 3.873 -26.871 -54.172 1.00 58.09 172 ARG A CA 1
ATOM 1348 C C . ARG A 1 172 ? 5.214 -27.573 -54.313 1.00 58.09 172 ARG A C 1
ATOM 1350 O O . ARG A 1 172 ? 6.223 -26.952 -53.917 1.00 58.09 172 ARG A O 1
#

Sequence (172 aa):
MLLEEKIGLGINLGVSEGELLLPWEIIEWFVNVLDEAPNLVQTTPKKFLRAEAFPEILVKALQEKLMPAVGLFDEIWICAAEYNEDETSHLICLMGVQNSAQQAIVKSINEVLSFTDIDLGNIDVAHFSYDDEVCTKIREIGIKLEFPEVSEVKNAARDVKNKAALEPPKLR

pLDDT: mean 84.28, std 13.96, range [42.47, 96.88]